Protein AF-A0A7W4YCV6-F1 (afdb_monomer)

Foldseek 3Di:
DWDKFWDQDPVRDIQIATARDDDPQEGEHEDEADDDDPVSLVNLVSQQVRSVVVRHQYEYEYQDPVRLVRVVVSCVVSVHDRYHGYHDD

Organism: NCBI:txid43670

pLDDT: mean 94.41, std 5.54, range [62.84, 98.25]

Sequence (89 aa):
MAPQLEMPGRDGNSVTARFDGVDGLEIIDRTTNPMVTPKAVEQARRQAAVAAYNGYQAVWELPTPQAVDAARRFMGHAKVSTIVVRLAG

Secondary structure (DSSP, 8-state):
---EEEEE-TTSSEEEEE-SEEETTEEEEE-S-----HHHHHHHHHHHHHHHHTT-EEEEEESSHHHHHHHHHHHHHHT--SSEEEE--

Nearest PDB structures (foldseek):
  3a4t-assembly2_B  TM=6.201E-01  e=2.416E-01  Methanocaldococcus jannaschii
  4h9z-assembly1_B  TM=5.463E-01  e=6.094E-01  Geobacillus kaustophilus HTA426
  1jsx-assembly1_A  TM=7.278E-01  e=1.439E+00  Escherichia coli
  6jst-assembly2_C  TM=5.494E-01  e=1.439E+00  Geobacillus kaustophilus HTA426
  4dq0-assembly1_A  TM=5.284E-01  e=2.441E+00  Escherichia coli O157:H7 str. Sakai

Structure (mmCIF, N/CA/C/O backbone):
data_AF-A0A7W4YCV6-F1
#
_entry.id   AF-A0A7W4YCV6-F1
#
loop_
_atom_site.group_PDB
_atom_site.id
_atom_site.type_symbol
_atom_site.label_atom_id
_atom_site.label_alt_id
_atom_site.label_comp_id
_atom_site.label_asym_id
_atom_site.label_entity_id
_atom_site.label_seq_id
_atom_site.pdbx_PDB_ins_code
_atom_site.Cartn_x
_atom_site.Cartn_y
_atom_site.Cartn_z
_atom_site.occupancy
_atom_site.B_iso_or_equiv
_atom_site.auth_seq_id
_atom_site.auth_comp_id
_atom_site.auth_asym_id
_atom_site.auth_atom_id
_atom_site.pdbx_PDB_model_num
ATOM 1 N N . MET A 1 1 ? 4.473 4.114 17.486 1.00 62.84 1 MET A N 1
ATOM 2 C CA . MET A 1 1 ? 5.625 3.659 16.675 1.00 62.84 1 MET A CA 1
ATOM 3 C C . MET A 1 1 ? 5.081 3.202 15.335 1.00 62.84 1 MET A C 1
ATOM 5 O O . MET A 1 1 ? 4.052 2.542 15.337 1.00 62.84 1 MET A O 1
ATOM 9 N N . ALA A 1 2 ? 5.717 3.591 14.232 1.00 79.31 2 ALA A N 1
ATOM 10 C CA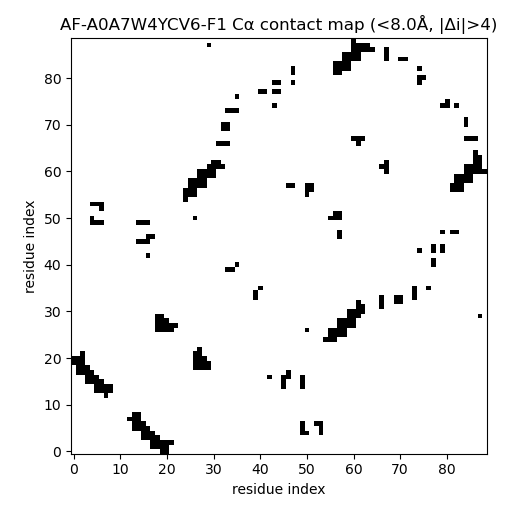 . ALA A 1 2 ? 5.333 3.162 12.888 1.00 79.31 2 ALA A CA 1
ATOM 11 C C . ALA A 1 2 ? 5.828 1.721 12.648 1.00 79.31 2 ALA A C 1
ATOM 13 O O . ALA A 1 2 ? 7.029 1.484 12.827 1.00 79.31 2 ALA A O 1
ATOM 14 N N . PRO A 1 3 ? 4.957 0.755 12.308 1.00 92.56 3 PRO A N 1
ATOM 15 C CA . PRO A 1 3 ? 5.393 -0.606 12.024 1.00 92.56 3 PRO A CA 1
ATOM 16 C C . PRO A 1 3 ? 6.262 -0.673 10.762 1.00 92.56 3 PRO A C 1
ATOM 18 O O . PRO A 1 3 ? 6.010 -0.006 9.756 1.00 92.56 3 PRO A O 1
ATOM 21 N N . GLN A 1 4 ? 7.297 -1.510 10.818 1.00 96.31 4 GLN A N 1
ATOM 22 C CA . GLN A 1 4 ? 8.098 -1.892 9.662 1.00 96.31 4 GLN A CA 1
ATOM 23 C C . GLN A 1 4 ? 7.958 -3.396 9.469 1.00 96.31 4 GLN A C 1
ATOM 25 O O . GLN A 1 4 ? 8.219 -4.163 10.391 1.00 96.31 4 GLN A O 1
ATOM 30 N N . LEU A 1 5 ? 7.559 -3.797 8.268 1.00 97.12 5 LEU A N 1
ATOM 31 C CA . LEU A 1 5 ? 7.513 -5.190 7.858 1.00 97.12 5 LEU A CA 1
ATOM 32 C C . LEU A 1 5 ? 8.692 -5.491 6.932 1.00 97.12 5 LEU A C 1
ATOM 34 O O . LEU A 1 5 ? 9.217 -4.597 6.255 1.00 97.12 5 LEU A O 1
ATOM 38 N N . GLU A 1 6 ? 9.081 -6.759 6.877 1.00 97.06 6 GLU A N 1
ATOM 39 C CA . GLU A 1 6 ? 10.149 -7.238 6.009 1.00 97.06 6 GLU A CA 1
ATOM 40 C C . GLU A 1 6 ? 9.794 -8.563 5.337 1.00 97.06 6 GLU A C 1
ATOM 42 O O . GLU A 1 6 ? 8.948 -9.320 5.812 1.00 97.06 6 GLU A O 1
ATOM 47 N N . MET A 1 7 ? 10.431 -8.824 4.199 1.00 96.38 7 MET A N 1
ATOM 48 C CA . MET A 1 7 ? 10.416 -10.119 3.527 1.00 96.38 7 MET A CA 1
ATOM 49 C C . MET A 1 7 ? 11.787 -10.389 2.889 1.00 96.38 7 MET A C 1
ATOM 51 O O . MET A 1 7 ? 12.482 -9.431 2.528 1.00 96.38 7 MET A O 1
ATOM 55 N N . PRO A 1 8 ? 12.183 -11.657 2.691 1.00 96.06 8 PRO A N 1
ATOM 56 C CA . PRO A 1 8 ? 13.400 -11.982 1.956 1.00 96.06 8 PRO A CA 1
ATOM 57 C C . PRO A 1 8 ? 13.354 -11.438 0.521 1.00 96.06 8 PRO A C 1
ATOM 59 O O . PRO A 1 8 ? 12.391 -11.665 -0.215 1.00 96.06 8 PRO A O 1
ATOM 62 N N . GLY A 1 9 ? 14.396 -10.722 0.109 1.00 91.50 9 GLY A N 1
ATOM 63 C CA . GLY A 1 9 ? 14.604 -10.309 -1.274 1.00 91.50 9 GLY A CA 1
ATOM 64 C C . GLY A 1 9 ? 15.284 -11.394 -2.102 1.00 91.50 9 GLY A C 1
ATOM 65 O O . GLY A 1 9 ? 15.946 -12.297 -1.591 1.00 91.50 9 GLY A O 1
ATOM 66 N N . ARG A 1 10 ? 15.132 -11.298 -3.426 1.00 87.88 10 ARG A N 1
ATOM 67 C CA . ARG A 1 10 ? 15.712 -12.259 -4.380 1.00 87.88 10 ARG A CA 1
ATOM 68 C C . ARG A 1 10 ? 17.245 -12.218 -4.420 1.00 87.88 10 ARG A C 1
ATOM 70 O O . ARG A 1 10 ? 17.874 -13.191 -4.816 1.00 87.88 10 ARG A O 1
ATOM 77 N N . ASP A 1 11 ? 17.826 -11.089 -4.046 1.00 90.00 11 ASP A N 1
ATOM 78 C CA . ASP A 1 11 ? 19.263 -10.822 -3.988 1.00 90.00 11 ASP A CA 1
ATOM 79 C C . ASP A 1 11 ? 19.890 -11.194 -2.632 1.00 90.00 11 ASP A C 1
ATOM 81 O O . ASP A 1 11 ? 21.067 -10.928 -2.408 1.00 90.00 11 ASP A O 1
ATOM 85 N N . GLY A 1 12 ? 19.114 -11.803 -1.728 1.00 87.75 12 GLY A N 1
ATOM 86 C CA . GLY A 1 12 ? 19.545 -12.134 -0.371 1.00 87.75 12 GLY A CA 1
ATOM 87 C C . GLY A 1 12 ? 19.446 -10.970 0.618 1.00 87.75 12 GLY A C 1
ATOM 88 O O . GLY A 1 12 ? 19.651 -11.186 1.810 1.00 87.75 12 GLY A O 1
ATOM 89 N N . ASN A 1 13 ? 19.085 -9.763 0.166 1.00 93.50 13 ASN A N 1
ATOM 90 C CA . ASN A 1 13 ? 18.831 -8.625 1.046 1.00 93.50 13 ASN A CA 1
ATOM 91 C C . ASN A 1 13 ? 17.364 -8.595 1.483 1.00 93.50 13 ASN A C 1
ATOM 93 O O . ASN A 1 13 ? 16.471 -8.954 0.719 1.00 93.50 13 ASN A O 1
ATOM 97 N N . SER A 1 14 ? 17.081 -8.116 2.694 1.00 94.50 14 SER A N 1
ATOM 98 C CA . SER A 1 14 ? 15.696 -7.916 3.134 1.00 94.50 14 SER A CA 1
ATOM 99 C C . SER A 1 14 ? 15.034 -6.769 2.370 1.00 94.50 14 SER A C 1
ATOM 101 O O . SER A 1 14 ? 15.571 -5.664 2.265 1.00 94.50 14 SER A O 1
ATOM 103 N N . VAL A 1 15 ? 13.817 -7.007 1.888 1.00 96.56 15 VAL A N 1
ATOM 104 C CA . VAL A 1 15 ? 12.936 -5.975 1.348 1.00 96.56 15 VAL A CA 1
ATOM 105 C C . VAL A 1 15 ? 12.029 -5.491 2.470 1.00 96.56 15 VAL A C 1
ATOM 107 O O . VAL A 1 15 ? 11.286 -6.282 3.045 1.00 96.56 15 VAL A O 1
ATOM 110 N N . THR A 1 16 ? 12.066 -4.194 2.771 1.00 96.81 16 THR A N 1
ATOM 111 C CA . THR A 1 16 ? 11.322 -3.613 3.898 1.00 96.81 16 THR A CA 1
ATOM 112 C C . THR A 1 16 ? 10.302 -2.572 3.452 1.00 96.81 16 THR A C 1
ATOM 114 O O . THR A 1 16 ? 10.489 -1.863 2.458 1.00 96.81 16 THR A O 1
ATOM 117 N N . ALA A 1 17 ? 9.208 -2.462 4.202 1.00 96.56 17 ALA A N 1
ATOM 118 C CA . ALA A 1 17 ? 8.202 -1.422 4.025 1.00 96.56 17 ALA A CA 1
ATOM 119 C C . ALA A 1 17 ? 7.759 -0.886 5.390 1.00 96.56 17 ALA A C 1
ATOM 121 O O . ALA A 1 17 ? 7.497 -1.660 6.311 1.00 96.56 17 ALA A O 1
ATOM 122 N N . ARG A 1 18 ? 7.698 0.443 5.514 1.00 95.44 18 ARG A N 1
ATOM 123 C CA . ARG A 1 18 ? 7.145 1.126 6.688 1.00 95.44 18 ARG A CA 1
ATOM 124 C C . ARG A 1 18 ? 5.695 1.504 6.426 1.00 95.44 18 ARG A C 1
ATOM 126 O O . ARG A 1 18 ? 5.327 1.766 5.282 1.00 95.44 18 ARG A O 1
ATOM 133 N N . PHE A 1 19 ? 4.933 1.527 7.505 1.00 96.44 19 PHE A N 1
ATOM 134 C CA . PHE A 1 19 ? 3.513 1.829 7.539 1.00 96.44 19 PHE A CA 1
ATOM 135 C C . PHE A 1 19 ? 3.238 2.727 8.747 1.00 96.44 19 PHE A C 1
ATOM 137 O O . PHE A 1 19 ? 4.001 2.727 9.713 1.00 96.44 19 PHE A O 1
ATOM 144 N N . ASP A 1 20 ? 2.153 3.485 8.708 1.00 96.25 20 ASP A N 1
ATOM 145 C CA . ASP A 1 20 ? 1.786 4.432 9.759 1.00 96.25 20 ASP A CA 1
ATOM 146 C C . ASP A 1 20 ? 1.044 3.774 10.926 1.00 96.25 20 ASP A C 1
ATOM 148 O O . ASP A 1 20 ? 1.044 4.309 12.038 1.00 96.25 20 ASP A O 1
ATOM 152 N N . GLY A 1 21 ? 0.433 2.607 10.706 1.00 95.62 21 GLY A N 1
ATOM 153 C CA . GLY A 1 21 ? -0.316 1.903 11.742 1.00 95.62 21 GLY A CA 1
ATOM 154 C C . GLY A 1 21 ? -0.708 0.475 11.379 1.00 95.62 21 GLY A C 1
ATOM 155 O O . GLY A 1 21 ? -0.432 -0.010 10.284 1.00 95.62 21 GLY A O 1
ATOM 156 N N . VAL A 1 22 ? -1.352 -0.188 12.335 1.00 96.25 22 VAL A N 1
ATOM 157 C CA . VAL A 1 22 ? -1.933 -1.527 12.207 1.00 96.25 22 VAL A CA 1
ATOM 158 C C . VAL A 1 22 ? -3.303 -1.523 12.885 1.00 96.25 22 VAL A C 1
ATOM 160 O O . 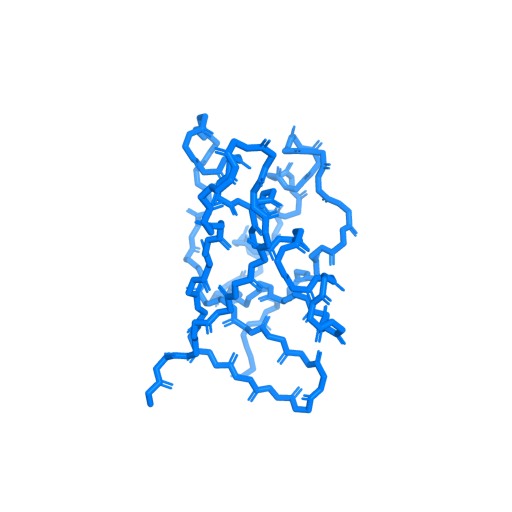VAL A 1 22 ? -3.437 -0.952 13.968 1.00 96.25 22 VAL A O 1
ATOM 163 N N . ASP A 1 23 ? -4.296 -2.145 12.256 1.00 95.12 23 ASP A N 1
ATOM 164 C CA . ASP A 1 23 ? -5.628 -2.371 12.823 1.00 95.12 23 ASP A CA 1
ATOM 165 C C . ASP A 1 23 ? -6.080 -3.805 12.512 1.00 95.12 23 ASP A C 1
ATOM 167 O O . ASP A 1 23 ? -6.389 -4.155 11.373 1.00 95.12 23 ASP A O 1
ATOM 171 N N . GLY A 1 24 ? -6.033 -4.684 13.514 1.00 95.00 24 GLY A N 1
ATOM 172 C CA . GLY A 1 24 ? -6.265 -6.115 13.319 1.00 95.00 24 GLY A CA 1
ATOM 173 C C . GLY A 1 24 ? -5.308 -6.725 12.284 1.00 95.00 24 GLY A C 1
ATOM 174 O O . GLY A 1 24 ? -4.105 -6.829 12.526 1.00 95.00 24 GLY A O 1
ATOM 175 N N . LEU A 1 25 ? -5.857 -7.150 11.141 1.00 96.00 25 LEU A N 1
ATOM 176 C CA . LEU A 1 25 ? -5.105 -7.705 10.005 1.00 96.00 25 LEU A CA 1
ATOM 177 C C . LEU A 1 25 ? -4.798 -6.667 8.915 1.00 96.00 25 LEU A C 1
ATOM 179 O O . LEU A 1 25 ? -4.238 -7.015 7.876 1.00 96.00 25 LEU A O 1
ATOM 183 N N . GLU A 1 26 ? -5.149 -5.403 9.128 1.00 97.56 26 GLU A N 1
ATOM 184 C CA . GLU A 1 26 ? -4.845 -4.313 8.209 1.00 97.56 26 GLU A CA 1
ATOM 185 C C . GLU A 1 26 ? -3.529 -3.631 8.594 1.00 97.56 26 GLU A C 1
ATOM 187 O O . GLU A 1 26 ? -3.314 -3.278 9.754 1.00 97.56 26 GLU A O 1
ATOM 192 N N . ILE A 1 27 ? -2.656 -3.408 7.610 1.00 97.75 27 ILE A N 1
ATOM 193 C CA . ILE A 1 27 ? -1.444 -2.597 7.762 1.00 97.75 27 ILE A CA 1
ATOM 194 C C . ILE A 1 27 ? -1.613 -1.300 6.961 1.00 97.75 27 ILE A C 1
ATOM 196 O O . ILE A 1 27 ? -1.859 -1.326 5.753 1.00 97.75 27 ILE A O 1
ATOM 200 N N . ILE A 1 28 ? -1.549 -0.164 7.653 1.00 97.56 28 ILE A N 1
ATOM 201 C CA . ILE A 1 28 ? -2.099 1.112 7.181 1.00 97.56 28 ILE A CA 1
ATOM 202 C C . ILE A 1 28 ? -0.979 2.073 6.791 1.00 97.56 28 ILE A C 1
ATOM 204 O O . ILE A 1 28 ? -0.089 2.347 7.590 1.00 97.56 28 ILE A O 1
ATOM 208 N N . ASP A 1 29 ? -1.068 2.641 5.593 1.00 96.31 29 ASP A N 1
ATOM 209 C CA . ASP A 1 29 ? -0.254 3.761 5.110 1.00 96.31 29 ASP A CA 1
ATOM 210 C C . ASP A 1 29 ? -1.177 4.956 4.827 1.00 96.31 29 ASP A C 1
ATOM 212 O O . ASP A 1 29 ? -2.123 4.861 4.038 1.00 96.31 29 ASP A O 1
ATOM 216 N N . ARG A 1 30 ? -0.947 6.084 5.498 1.00 94.94 30 ARG A N 1
ATOM 217 C CA . ARG A 1 30 ? -1.726 7.312 5.334 1.00 94.94 30 ARG A CA 1
ATOM 218 C C . ARG A 1 30 ? -1.020 8.189 4.323 1.00 94.94 30 ARG A C 1
ATOM 220 O O . ARG A 1 30 ? 0.005 8.806 4.605 1.00 94.94 30 ARG A O 1
ATOM 227 N N . THR A 1 31 ? -1.591 8.275 3.130 1.00 87.44 31 THR A N 1
ATOM 228 C CA . THR A 1 31 ? -1.006 9.050 2.035 1.00 87.44 31 THR A CA 1
ATOM 229 C C . THR A 1 31 ? -1.924 10.195 1.631 1.00 87.44 31 THR A C 1
ATOM 231 O O . THR A 1 31 ? -3.131 10.167 1.848 1.00 87.44 31 THR A O 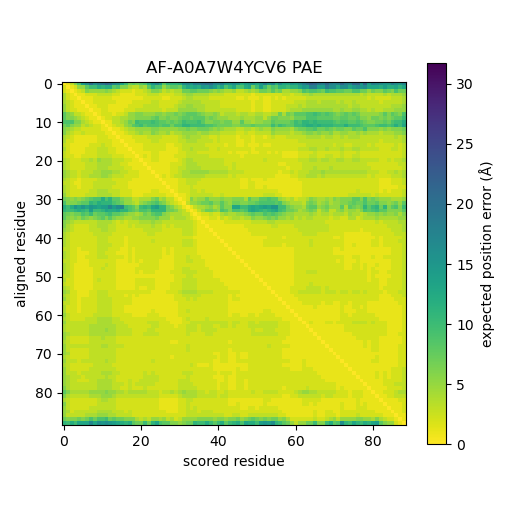1
ATOM 234 N N . THR A 1 32 ? -1.357 11.272 1.096 1.00 82.69 32 THR A N 1
ATOM 235 C CA . THR A 1 32 ? -2.103 12.513 0.840 1.00 82.69 32 THR A CA 1
ATOM 236 C C . THR A 1 32 ? -2.593 12.590 -0.597 1.00 82.69 32 THR A C 1
ATOM 238 O O . THR A 1 32 ? -3.775 12.821 -0.834 1.00 82.69 32 THR A O 1
ATOM 241 N N . ASN A 1 33 ? -1.696 12.384 -1.562 1.00 79.44 33 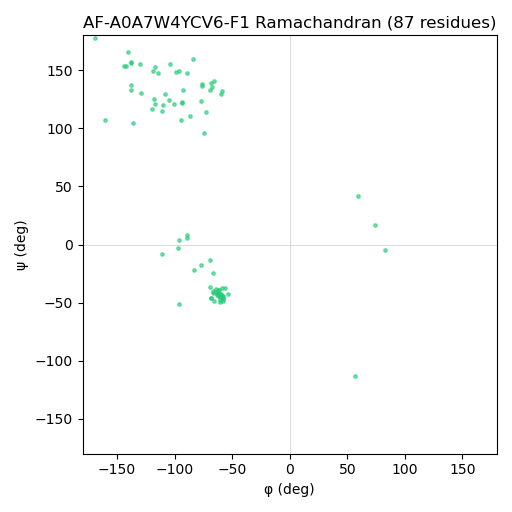ASN A N 1
ATOM 242 C CA . ASN A 1 33 ? -2.025 12.296 -2.980 1.00 79.44 33 ASN A CA 1
ATOM 243 C C . ASN A 1 33 ? -0.882 11.592 -3.739 1.00 79.44 33 ASN A C 1
ATOM 245 O O . ASN A 1 33 ? 0.191 12.183 -3.907 1.00 79.44 33 ASN A O 1
ATOM 249 N N . PRO A 1 34 ? -1.061 10.339 -4.185 1.00 77.12 34 PRO A N 1
ATOM 250 C CA . PRO A 1 34 ? 0.009 9.605 -4.842 1.00 77.12 34 PRO A CA 1
ATOM 251 C C . PRO A 1 34 ? 0.261 10.149 -6.253 1.00 77.12 34 PRO A C 1
ATOM 253 O O . PRO A 1 34 ? -0.558 10.010 -7.161 1.00 77.12 34 PRO A O 1
ATOM 256 N N . MET A 1 35 ? 1.439 10.738 -6.456 1.00 86.56 35 MET A N 1
ATOM 257 C CA . MET A 1 35 ? 1.921 11.092 -7.790 1.00 86.56 35 MET A CA 1
ATOM 258 C C . MET A 1 35 ? 2.427 9.849 -8.526 1.00 86.56 35 MET A C 1
ATOM 260 O O . MET A 1 35 ? 3.153 9.023 -7.965 1.00 86.56 35 MET A O 1
ATOM 264 N N . VAL A 1 36 ? 2.104 9.745 -9.816 1.00 91.25 36 VAL A N 1
ATOM 265 C CA . VAL A 1 36 ? 2.596 8.659 -10.668 1.00 91.25 36 VAL A CA 1
ATOM 266 C C . VAL A 1 36 ? 4.066 8.908 -11.002 1.00 91.25 36 VAL A C 1
ATOM 268 O O . VAL A 1 36 ? 4.403 9.637 -11.929 1.00 91.25 36 VAL A O 1
ATOM 271 N N . THR A 1 37 ? 4.951 8.288 -10.228 1.00 94.00 37 THR A N 1
ATOM 272 C CA . THR A 1 37 ? 6.397 8.267 -10.475 1.00 94.00 37 THR A CA 1
ATOM 273 C C . THR A 1 37 ? 6.910 6.827 -10.408 1.00 94.00 37 THR A C 1
ATOM 275 O O . THR A 1 37 ? 6.302 6.010 -9.708 1.00 94.00 37 THR A O 1
ATOM 278 N N . PRO A 1 38 ? 8.034 6.488 -11.071 1.00 95.25 38 PRO A N 1
ATOM 279 C CA . PRO A 1 38 ? 8.622 5.150 -10.970 1.00 95.25 38 PRO A CA 1
ATOM 280 C C . PRO A 1 38 ? 8.868 4.725 -9.515 1.00 95.25 38 PRO A C 1
ATOM 282 O O . PRO A 1 38 ? 8.490 3.627 -9.114 1.00 95.25 38 PRO A O 1
ATOM 285 N N . LYS A 1 39 ? 9.384 5.646 -8.690 1.00 93.62 39 LYS A N 1
ATOM 286 C CA . LYS A 1 39 ? 9.634 5.418 -7.262 1.00 93.62 39 LYS A CA 1
ATOM 287 C C . LYS A 1 39 ? 8.354 5.096 -6.483 1.00 93.62 39 LYS A C 1
ATOM 289 O O . LYS A 1 39 ? 8.350 4.175 -5.672 1.00 93.62 39 LYS A O 1
ATOM 294 N N . ALA A 1 40 ? 7.269 5.832 -6.728 1.00 93.75 40 ALA A N 1
ATOM 295 C CA . ALA A 1 40 ? 5.990 5.577 -6.066 1.00 93.75 40 ALA A CA 1
ATOM 296 C C . ALA A 1 40 ? 5.410 4.212 -6.468 1.00 93.75 40 ALA A C 1
ATOM 298 O O . ALA A 1 40 ? 4.918 3.475 -5.616 1.00 93.75 40 ALA A O 1
ATOM 299 N N . VAL A 1 41 ? 5.513 3.839 -7.750 1.00 96.44 41 VAL A N 1
ATOM 300 C CA . VAL A 1 41 ? 5.071 2.522 -8.242 1.00 96.44 41 VAL A CA 1
ATOM 301 C C . VAL A 1 41 ? 5.837 1.392 -7.555 1.00 96.44 41 VAL A C 1
ATOM 303 O O . VAL A 1 41 ? 5.227 0.423 -7.103 1.00 96.44 41 VAL A O 1
ATOM 306 N N . GLU A 1 42 ? 7.159 1.513 -7.439 1.00 95.38 42 GLU A N 1
ATOM 307 C CA . GLU A 1 42 ? 7.977 0.535 -6.717 1.00 95.38 42 GLU A CA 1
ATOM 308 C C . GLU A 1 42 ? 7.608 0.449 -5.237 1.00 95.38 42 GLU A C 1
ATOM 310 O O . GLU A 1 42 ? 7.504 -0.653 -4.700 1.00 95.38 42 GLU A O 1
ATOM 315 N N . GLN A 1 43 ? 7.366 1.588 -4.583 1.00 94.56 43 GLN A N 1
ATOM 316 C CA . GLN A 1 43 ? 6.943 1.622 -3.185 1.00 94.56 43 GLN A CA 1
ATOM 317 C C . GLN A 1 43 ? 5.612 0.895 -2.977 1.00 94.56 43 GLN A C 1
ATOM 319 O O . GLN A 1 43 ? 5.527 0.046 -2.094 1.00 94.56 43 GLN A O 1
ATOM 324 N N . ALA A 1 44 ? 4.606 1.159 -3.812 1.00 96.31 44 ALA A N 1
ATOM 325 C CA . ALA A 1 44 ? 3.306 0.504 -3.699 1.00 96.31 44 ALA A CA 1
ATOM 326 C C . ALA A 1 44 ? 3.407 -1.012 -3.923 1.00 96.31 44 ALA A C 1
ATOM 328 O O . ALA A 1 44 ? 2.850 -1.797 -3.159 1.00 96.31 44 ALA A O 1
ATOM 329 N N . ARG A 1 45 ? 4.188 -1.452 -4.919 1.00 96.75 45 ARG A N 1
ATOM 330 C CA . ARG A 1 45 ? 4.452 -2.885 -5.142 1.00 96.75 45 ARG A CA 1
ATOM 331 C C . ARG A 1 45 ? 5.168 -3.525 -3.956 1.00 96.75 45 ARG A C 1
ATOM 333 O O . ARG A 1 45 ? 4.845 -4.648 -3.582 1.00 96.75 45 ARG A O 1
ATOM 340 N N . ARG A 1 46 ? 6.118 -2.808 -3.350 1.00 96.50 46 ARG A N 1
ATOM 341 C CA . ARG A 1 46 ? 6.852 -3.271 -2.171 1.00 96.50 46 ARG A CA 1
ATOM 342 C C . ARG A 1 46 ? 5.943 -3.409 -0.956 1.00 96.50 46 ARG A C 1
ATOM 344 O O . ARG A 1 46 ? 5.966 -4.454 -0.317 1.00 96.50 46 ARG A O 1
ATOM 351 N N . GLN A 1 47 ? 5.136 -2.391 -0.665 1.00 97.19 47 GLN A N 1
ATOM 352 C CA . GLN A 1 47 ? 4.159 -2.423 0.425 1.00 97.19 47 GLN A CA 1
ATOM 353 C C . GLN A 1 47 ? 3.178 -3.582 0.243 1.00 97.19 47 GLN A C 1
ATOM 355 O O . GLN A 1 47 ? 2.975 -4.353 1.176 1.00 97.19 47 GLN A O 1
ATOM 360 N N . ALA A 1 48 ? 2.652 -3.761 -0.971 1.00 97.62 48 ALA A N 1
ATOM 361 C CA . ALA A 1 48 ? 1.770 -4.873 -1.304 1.00 97.62 48 ALA A CA 1
ATOM 362 C C . ALA A 1 48 ? 2.421 -6.244 -1.049 1.00 97.62 48 ALA A C 1
ATOM 364 O O . ALA A 1 48 ? 1.815 -7.103 -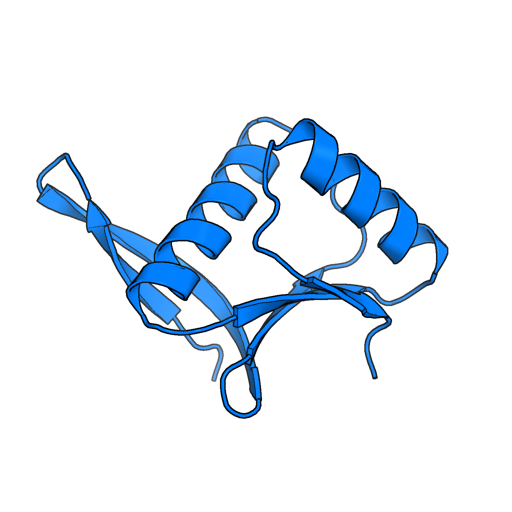0.412 1.00 97.62 48 ALA A O 1
ATOM 365 N N . ALA A 1 49 ? 3.650 -6.450 -1.531 1.00 96.75 49 ALA A N 1
ATOM 366 C CA . ALA A 1 49 ? 4.342 -7.730 -1.408 1.00 96.75 49 ALA A CA 1
ATOM 367 C C . ALA A 1 49 ? 4.716 -8.055 0.044 1.00 96.75 49 ALA A C 1
ATOM 369 O O . ALA A 1 49 ? 4.461 -9.160 0.516 1.00 96.75 49 ALA A O 1
ATOM 370 N N . VAL A 1 50 ? 5.275 -7.080 0.764 1.00 97.44 50 VAL A N 1
ATOM 371 C CA . VAL A 1 50 ? 5.692 -7.262 2.156 1.00 97.44 50 VAL A CA 1
ATOM 372 C C . VAL A 1 50 ? 4.478 -7.492 3.062 1.00 97.44 50 VAL A C 1
ATOM 374 O O . VAL A 1 50 ? 4.528 -8.369 3.921 1.00 97.44 50 VAL A O 1
ATOM 377 N N . ALA A 1 51 ? 3.379 -6.755 2.866 1.00 97.88 51 ALA A N 1
ATOM 378 C CA . ALA A 1 51 ? 2.150 -6.975 3.628 1.00 97.88 51 ALA A CA 1
ATOM 379 C C . ALA A 1 51 ? 1.607 -8.393 3.407 1.00 97.88 51 ALA A C 1
ATOM 381 O O . ALA A 1 51 ? 1.391 -9.119 4.375 1.00 97.88 51 ALA A O 1
ATOM 382 N N . ALA A 1 52 ? 1.495 -8.821 2.143 1.00 97.31 52 ALA A N 1
ATOM 383 C CA . ALA A 1 52 ? 1.013 -10.155 1.797 1.00 97.31 52 ALA A CA 1
ATOM 384 C C . ALA A 1 52 ? 1.896 -11.270 2.379 1.00 97.31 52 ALA A C 1
ATOM 386 O O . ALA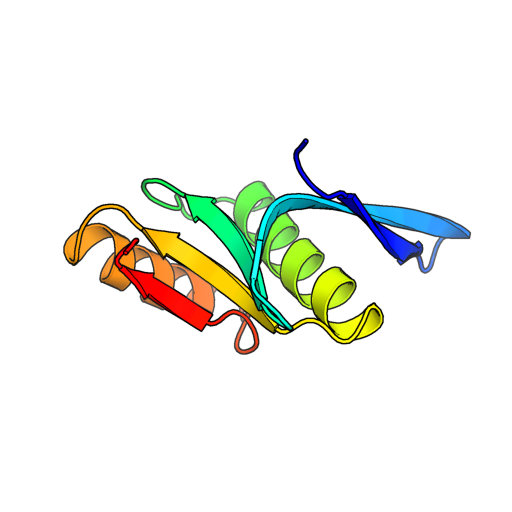 A 1 52 ? 1.373 -12.240 2.923 1.00 97.31 52 ALA A O 1
ATOM 387 N N . TYR A 1 53 ? 3.224 -11.120 2.320 1.00 97.44 53 TYR A N 1
ATOM 388 C CA . TYR A 1 53 ? 4.163 -12.079 2.912 1.00 97.44 53 TYR A CA 1
ATOM 389 C C . TYR A 1 53 ? 3.952 -12.248 4.424 1.00 97.44 53 TYR A C 1
ATOM 391 O O . TYR A 1 53 ? 4.044 -13.355 4.944 1.00 97.44 53 TYR A O 1
ATOM 399 N N . ASN A 1 54 ? 3.631 -11.156 5.120 1.00 97.31 54 ASN A N 1
ATOM 400 C CA . ASN A 1 54 ? 3.406 -11.146 6.564 1.00 97.31 54 ASN A CA 1
ATOM 401 C C . ASN A 1 54 ? 1.941 -11.430 6.957 1.00 97.31 54 ASN A C 1
ATO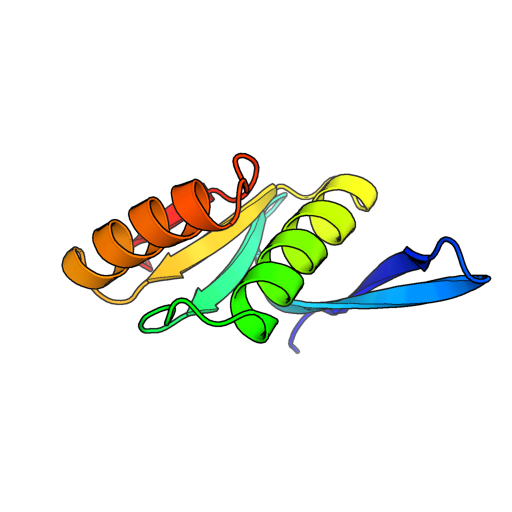M 403 O O . ASN A 1 54 ? 1.591 -11.299 8.125 1.00 97.31 54 ASN A O 1
ATOM 407 N N . GLY A 1 55 ? 1.077 -11.810 6.008 1.00 97.25 55 GLY A N 1
ATOM 408 C CA . GLY A 1 55 ? -0.328 -12.130 6.283 1.00 97.25 55 GLY A CA 1
ATOM 409 C C . GLY A 1 55 ? -1.225 -10.917 6.556 1.00 97.25 55 GLY A C 1
ATOM 410 O O . GLY A 1 55 ? -2.322 -11.088 7.084 1.00 97.25 55 GLY A O 1
ATOM 411 N N . TYR A 1 56 ? -0.785 -9.709 6.194 1.00 98.25 56 TYR A N 1
ATOM 412 C CA . TYR A 1 56 ? -1.554 -8.475 6.350 1.00 98.25 56 TYR A CA 1
ATOM 413 C C . TYR A 1 56 ? -2.240 -8.042 5.051 1.00 98.25 56 TYR A C 1
ATOM 415 O O . TYR A 1 56 ? -1.707 -8.188 3.948 1.00 98.25 56 TYR A O 1
ATOM 423 N N . GLN A 1 57 ? -3.396 -7.399 5.200 1.00 98.06 57 GLN A N 1
ATOM 424 C CA . GLN A 1 57 ? -4.068 -6.635 4.157 1.00 98.06 57 GLN A CA 1
ATOM 425 C C . GLN A 1 57 ? -3.519 -5.203 4.161 1.00 98.06 57 GLN A C 1
ATOM 427 O O . GLN A 1 57 ? -3.762 -4.435 5.088 1.00 98.06 57 GLN A O 1
ATOM 432 N N . ALA A 1 58 ? -2.774 -4.815 3.126 1.00 97.81 58 ALA A N 1
ATOM 433 C CA . ALA A 1 58 ? -2.319 -3.432 2.993 1.00 97.81 58 ALA A CA 1
ATOM 434 C C . ALA A 1 58 ? -3.501 -2.488 2.722 1.00 97.81 58 ALA A C 1
ATOM 436 O O . ALA A 1 58 ? -4.345 -2.776 1.864 1.00 97.81 58 ALA A O 1
ATOM 437 N N . VAL A 1 59 ? -3.531 -1.352 3.416 1.00 98.00 59 VAL A N 1
ATOM 438 C CA . VAL A 1 59 ? -4.558 -0.315 3.275 1.00 98.00 59 VAL A CA 1
ATOM 439 C C . VAL A 1 59 ? -3.894 1.043 3.081 1.00 98.00 59 VAL A C 1
ATOM 441 O O . VAL A 1 59 ? -3.011 1.428 3.842 1.00 98.00 59 VAL A O 1
ATOM 444 N N . TRP A 1 60 ? -4.336 1.776 2.063 1.00 97.31 60 TRP A N 1
ATOM 445 C CA . TRP A 1 60 ? -4.050 3.194 1.893 1.00 97.31 60 TRP A CA 1
ATOM 446 C C . TRP A 1 60 ? -5.254 4.019 2.340 1.00 97.31 60 TRP A C 1
ATOM 448 O O . TRP A 1 60 ? -6.350 3.885 1.784 1.00 97.31 60 TRP A O 1
ATOM 458 N N . GLU A 1 61 ? -5.027 4.889 3.321 1.00 97.50 61 GLU A N 1
ATOM 459 C CA . GLU A 1 61 ? -6.018 5.835 3.832 1.00 97.50 61 GLU A CA 1
ATOM 460 C C . GLU A 1 61 ? -5.715 7.241 3.323 1.00 97.50 61 GLU A C 1
ATOM 462 O O . GLU A 1 61 ? -4.604 7.748 3.493 1.00 97.50 61 GLU A O 1
ATOM 467 N N . LEU A 1 62 ? -6.705 7.860 2.675 1.00 97.00 62 LEU A N 1
ATOM 468 C CA . LEU A 1 62 ? -6.568 9.168 2.037 1.00 97.00 62 LEU A CA 1
ATOM 469 C C . LEU A 1 62 ? -7.448 10.220 2.720 1.00 97.00 62 LEU A C 1
ATOM 471 O O . LEU A 1 62 ? -8.557 9.898 3.143 1.00 97.00 62 LEU A O 1
ATOM 475 N N . PRO A 1 63 ? -7.031 11.498 2.761 1.00 96.31 63 PRO A N 1
ATOM 476 C CA . PRO A 1 63 ? -7.759 12.533 3.494 1.00 96.31 63 PRO A CA 1
ATOM 477 C C . PRO A 1 63 ? -9.024 13.035 2.785 1.00 96.31 63 PRO A C 1
ATOM 479 O O . PRO A 1 63 ? -9.854 13.688 3.412 1.00 96.31 63 PRO A O 1
ATOM 482 N N . THR A 1 64 ? -9.175 12.797 1.477 1.00 96.06 64 THR A N 1
ATOM 483 C CA . THR A 1 64 ? -10.307 13.316 0.693 1.00 96.06 64 THR A CA 1
ATOM 484 C C . THR A 1 64 ? -10.802 12.309 -0.344 1.00 96.06 64 THR A C 1
ATOM 486 O O . THR A 1 64 ? -10.007 11.510 -0.848 1.00 96.06 64 THR A O 1
ATOM 489 N N . PRO A 1 65 ? -12.085 12.370 -0.748 1.00 96.00 65 PRO A N 1
ATOM 490 C CA . PRO A 1 65 ? -12.607 11.530 -1.827 1.00 96.00 65 PRO A CA 1
ATOM 491 C C . PRO A 1 65 ? -11.825 11.674 -3.142 1.00 96.00 65 PRO A C 1
ATOM 493 O O . PRO A 1 65 ? -11.564 10.688 -3.826 1.00 96.00 65 PRO A O 1
ATOM 496 N N . GLN A 1 66 ? -11.371 12.886 -3.473 1.00 95.00 66 GLN A N 1
ATOM 497 C CA . GLN A 1 66 ? -10.572 13.138 -4.676 1.00 95.00 66 GLN A CA 1
ATOM 498 C C . GLN A 1 66 ? -9.218 12.416 -4.619 1.00 95.00 66 GLN A C 1
ATOM 500 O O . GLN A 1 66 ? -8.758 11.882 -5.629 1.00 95.00 66 GLN A O 1
ATOM 505 N N . ALA A 1 67 ? -8.589 12.369 -3.441 1.00 96.12 67 ALA A N 1
ATOM 506 C CA . ALA A 1 67 ? -7.353 11.624 -3.236 1.00 96.12 67 ALA A CA 1
ATOM 507 C C . ALA A 1 67 ? -7.581 10.104 -3.309 1.00 96.12 67 ALA A C 1
ATOM 509 O O . ALA A 1 67 ? -6.756 9.401 -3.888 1.00 96.12 67 ALA A O 1
ATOM 510 N N . VAL A 1 68 ? -8.716 9.598 -2.805 1.00 96.69 68 VAL A N 1
ATOM 511 C CA . VAL A 1 68 ? -9.124 8.186 -2.964 1.00 96.69 68 VAL A CA 1
ATOM 512 C C . VAL A 1 68 ? -9.216 7.816 -4.447 1.00 96.69 68 VAL A C 1
ATOM 514 O O . VAL A 1 68 ? -8.664 6.799 -4.871 1.00 96.69 68 VAL A O 1
ATOM 517 N N . ASP A 1 69 ? -9.859 8.650 -5.264 1.00 95.94 69 ASP A N 1
ATOM 518 C CA . ASP A 1 69 ? -9.985 8.399 -6.702 1.00 95.94 69 ASP A CA 1
ATOM 519 C C . ASP A 1 69 ? -8.635 8.465 -7.429 1.00 95.94 69 ASP A C 1
ATOM 521 O O . ASP A 1 69 ? -8.349 7.628 -8.293 1.00 95.94 69 ASP A O 1
ATOM 525 N N . ALA A 1 70 ? -7.772 9.416 -7.059 1.00 95.50 70 ALA A N 1
ATOM 526 C CA . ALA A 1 70 ? -6.407 9.491 -7.573 1.00 95.50 70 ALA A CA 1
ATOM 527 C C . ALA A 1 70 ? -5.599 8.233 -7.212 1.00 95.50 70 ALA A C 1
ATOM 529 O O . ALA A 1 70 ? -4.958 7.639 -8.082 1.00 95.50 70 ALA A O 1
ATOM 530 N N . ALA A 1 71 ? -5.698 7.767 -5.965 1.00 96.69 71 ALA A N 1
ATOM 531 C CA . AL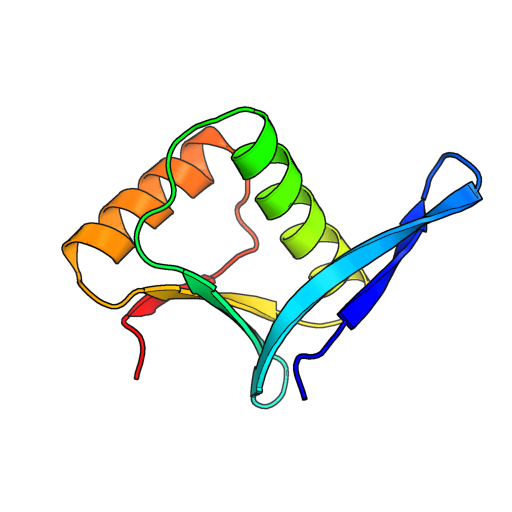A A 1 71 ? -5.046 6.551 -5.498 1.00 96.69 71 ALA A CA 1
ATOM 532 C C . ALA A 1 71 ? -5.544 5.303 -6.238 1.00 96.69 71 ALA A C 1
ATOM 534 O O . ALA A 1 71 ? -4.730 4.498 -6.681 1.00 96.69 71 ALA A O 1
ATOM 535 N N . ARG A 1 72 ? -6.852 5.160 -6.483 1.00 96.31 72 ARG A N 1
ATOM 536 C CA . ARG A 1 72 ? -7.400 4.044 -7.282 1.00 96.31 72 ARG A CA 1
ATOM 537 C C . ARG A 1 72 ? -6.845 4.018 -8.708 1.00 96.31 72 ARG A C 1
ATOM 539 O O . ARG A 1 72 ? -6.464 2.957 -9.203 1.00 96.31 72 ARG A O 1
ATOM 546 N N . ARG A 1 73 ? -6.745 5.180 -9.366 1.00 95.94 73 ARG A N 1
ATOM 547 C CA . ARG A 1 73 ? -6.120 5.293 -10.700 1.00 95.94 73 ARG A CA 1
ATOM 548 C C . ARG A 1 73 ? -4.639 4.926 -10.650 1.00 95.94 73 ARG A C 1
ATOM 550 O O . ARG A 1 73 ? -4.162 4.178 -11.505 1.00 95.94 73 ARG A O 1
ATOM 557 N N . PHE A 1 74 ? -3.931 5.409 -9.631 1.00 96.75 74 PHE A N 1
ATOM 558 C CA . PHE A 1 74 ? -2.537 5.062 -9.387 1.00 96.75 74 PHE A CA 1
ATOM 559 C C . PHE A 1 74 ? -2.351 3.546 -9.208 1.00 96.75 74 PHE A C 1
ATOM 561 O O . PHE A 1 74 ? -1.462 2.984 -9.841 1.00 96.75 74 PHE A O 1
ATOM 568 N N . MET A 1 75 ? -3.209 2.861 -8.444 1.00 96.62 75 MET A N 1
ATOM 569 C CA . MET A 1 75 ? -3.153 1.401 -8.268 1.00 96.62 75 MET A CA 1
ATOM 570 C C . MET A 1 75 ? -3.278 0.656 -9.603 1.00 96.62 75 MET A C 1
ATOM 572 O O . MET A 1 75 ? -2.478 -0.234 -9.907 1.00 96.62 75 MET A O 1
ATOM 576 N N . GLY A 1 76 ? -4.217 1.084 -10.456 1.00 96.94 76 GLY A N 1
ATOM 577 C CA . GLY A 1 76 ? -4.382 0.544 -11.808 1.00 96.94 76 GLY A CA 1
ATOM 578 C C . GLY A 1 76 ? -3.149 0.746 -12.701 1.00 96.94 76 GLY A C 1
ATOM 579 O O . GLY A 1 76 ? -2.766 -0.164 -13.444 1.00 96.94 76 GLY A O 1
ATOM 580 N N . HIS A 1 77 ? -2.489 1.904 -12.598 1.00 96.06 77 HIS A N 1
ATOM 581 C CA . HIS A 1 77 ? -1.224 2.182 -13.286 1.00 96.06 77 HIS A CA 1
ATOM 582 C C . HIS A 1 77 ? -0.071 1.330 -12.730 1.00 96.06 77 HIS A C 1
ATOM 584 O O . HIS A 1 77 ? 0.678 0.712 -13.487 1.00 96.06 77 HIS A O 1
ATOM 590 N N . ALA A 1 78 ? 0.053 1.249 -11.404 1.00 96.25 78 ALA A N 1
ATOM 591 C CA . ALA A 1 78 ? 1.091 0.495 -10.711 1.00 96.25 78 ALA A CA 1
ATOM 592 C C . ALA A 1 78 ? 0.935 -1.028 -10.860 1.00 96.25 78 ALA A C 1
ATOM 594 O O . ALA A 1 78 ? 1.894 -1.758 -10.592 1.00 96.25 78 ALA A O 1
ATOM 595 N N . LYS A 1 79 ? -0.228 -1.502 -11.335 1.00 96.94 79 LYS A N 1
ATOM 596 C CA . LYS A 1 79 ? -0.616 -2.921 -11.393 1.00 96.94 79 LYS A CA 1
ATOM 597 C C . LYS A 1 79 ? -0.628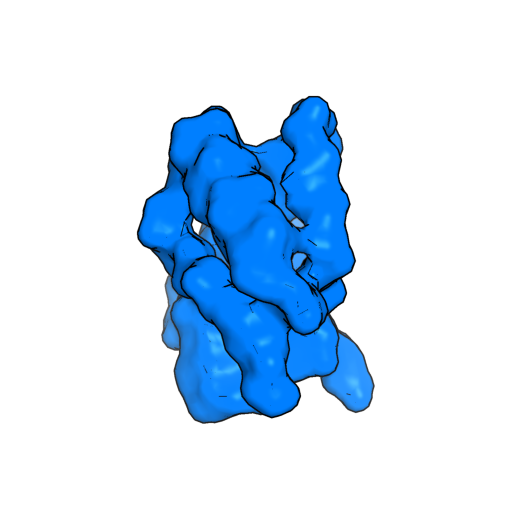 -3.560 -10.004 1.00 96.94 79 LYS A C 1
ATOM 599 O O . LYS A 1 79 ? -0.170 -4.683 -9.823 1.00 96.94 79 LYS A O 1
ATOM 604 N N . VAL A 1 80 ? -1.143 -2.818 -9.027 1.00 97.00 80 VAL A N 1
ATOM 605 C CA . VAL A 1 80 ? -1.312 -3.268 -7.645 1.00 97.00 80 VAL A CA 1
ATOM 606 C C . VAL A 1 80 ? -2.804 -3.418 -7.382 1.00 97.00 80 VAL A C 1
ATOM 608 O O . VAL A 1 80 ? -3.538 -2.440 -7.436 1.00 97.00 80 VAL A O 1
ATOM 611 N N . SER A 1 81 ? -3.264 -4.643 -7.133 1.00 94.88 81 SER A N 1
ATOM 612 C CA . SER A 1 81 ? -4.680 -4.943 -6.859 1.00 94.88 81 SER A CA 1
ATOM 613 C C . SER A 1 81 ? -4.946 -5.362 -5.414 1.00 94.88 81 SER A C 1
ATOM 615 O O . SER A 1 81 ? -6.098 -5.515 -5.030 1.00 94.88 81 SER A O 1
ATOM 617 N N . THR A 1 82 ? -3.894 -5.579 -4.625 1.00 95.19 82 THR A N 1
ATOM 618 C CA . THR A 1 82 ? -3.982 -6.115 -3.261 1.00 95.19 82 THR A CA 1
ATOM 619 C C . THR A 1 82 ? -3.958 -5.040 -2.182 1.00 95.19 82 THR A C 1
ATOM 621 O O . THR A 1 82 ? -4.080 -5.387 -1.017 1.00 95.19 82 THR A O 1
ATOM 624 N N . ILE A 1 83 ? -3.805 -3.756 -2.528 1.00 97.69 83 ILE A N 1
ATOM 625 C CA . ILE A 1 83 ? -3.926 -2.650 -1.567 1.00 97.69 83 ILE A CA 1
ATOM 626 C C . ILE A 1 83 ? -5.363 -2.127 -1.599 1.00 97.69 83 ILE A C 1
ATOM 628 O O . ILE A 1 83 ? -5.846 -1.694 -2.648 1.00 97.69 83 ILE A O 1
ATOM 632 N N . VAL A 1 84 ? -6.033 -2.131 -0.447 1.00 97.94 84 VAL A N 1
ATOM 633 C CA . VAL A 1 84 ? -7.344 -1.493 -0.272 1.00 97.94 84 VAL A CA 1
ATOM 634 C C . VAL A 1 84 ? -7.153 0.017 -0.181 1.00 97.94 84 VAL A C 1
ATOM 636 O O . VAL A 1 84 ? -6.258 0.498 0.501 1.00 97.94 84 VAL A O 1
ATOM 639 N N . VAL A 1 85 ? -8.005 0.776 -0.865 1.00 97.56 85 VAL A N 1
ATOM 640 C CA . VAL A 1 85 ? -7.938 2.240 -0.922 1.00 97.56 85 VAL A CA 1
ATOM 641 C C . VAL A 1 85 ? -9.237 2.822 -0.364 1.00 97.56 85 VAL A C 1
ATOM 643 O O . VAL A 1 85 ? -10.304 2.601 -0.952 1.00 97.56 85 VAL A O 1
ATOM 646 N N . ARG A 1 86 ? -9.158 3.566 0.749 1.00 97.44 86 ARG A N 1
ATOM 647 C CA . ARG A 1 86 ? -10.324 4.157 1.432 1.00 97.44 86 ARG A CA 1
ATOM 648 C C . ARG A 1 86 ? -10.062 5.568 1.962 1.00 97.44 86 ARG A C 1
ATOM 650 O O . ARG A 1 86 ? -8.924 6.028 2.022 1.00 97.44 86 ARG A O 1
ATOM 657 N N . LEU A 1 87 ? -11.142 6.263 2.311 1.00 97.19 87 LEU A N 1
ATOM 658 C CA . LEU A 1 87 ? -11.056 7.521 3.048 1.00 97.19 87 LEU A CA 1
ATOM 659 C C . LEU A 1 87 ? -10.545 7.221 4.463 1.00 97.19 87 LEU A C 1
ATOM 661 O O . LEU A 1 87 ? -10.956 6.217 5.046 1.00 97.19 87 LEU A O 1
ATOM 665 N N . ALA A 1 88 ? -9.659 8.064 4.987 1.00 91.44 88 ALA A N 1
ATOM 666 C CA . ALA A 1 88 ? -9.251 7.996 6.383 1.00 91.44 88 ALA A CA 1
ATOM 667 C C . ALA A 1 88 ? -10.484 8.169 7.287 1.00 91.44 88 ALA A C 1
ATOM 669 O O . ALA A 1 88 ? -11.313 9.050 7.033 1.00 91.44 88 ALA A O 1
ATOM 670 N N . GLY A 1 89 ? -10.609 7.284 8.278 1.00 79.75 89 GLY A N 1
ATOM 671 C CA . GLY A 1 89 ? -11.639 7.340 9.318 1.00 79.75 89 GLY A CA 1
ATOM 672 C C . GLY A 1 89 ? -11.277 8.273 10.463 1.00 79.75 89 GLY A C 1
ATOM 673 O O . GLY A 1 89 ? -10.069 8.556 10.643 1.00 79.75 89 GLY A O 1
#

Solvent-accessible surface area (backbone atoms only — not comparable to full-atom values): 4985 Å² total; per-residue (Å²): 129,64,49,68,45,61,38,88,34,96,85,75,47,76,43,71,35,77,30,64,39,75,57,93,57,34,38,30,35,76,47,70,67,71,65,94,42,74,69,49,37,52,49,53,51,44,40,40,50,28,26,51,75,69,71,29,45,27,31,41,30,12,85,38,73,69,29,33,54,46,40,54,53,43,27,65,74,54,71,47,85,69,55,46,76,38,64,56,131

Mean predicted aligned error: 2.99 Å

Radius of gyration: 12.51 Å; Cα contacts (8 Å, |Δi|>4): 164; chains: 1; bounding box: 32×26×30 Å